Protein AF-A0A963LPU9-F1 (afdb_monomer_lite)

Sequence (176 aa):
MLRRLEWTVIRRLDGMLQGDYRTLLRGTGLDLADLREYQHHDDVRHIDWNVTARLQIPHVRVFTEDREMAAWFLLDLSPSVDFGSSEQRKRHVSAEFVAVLARMLTRHGNRIGALLYGSGVDTVMPARGGRMHVLELLHNMQSRPLNQESGGTRLDELLHSAMGTIRRRSTVFVVS

Foldseek 3Di:
DLVVLVVVPPPDPPPPLDPPPPPVDFDDAPAFDDKDFDDPPDDPVQWDVVVCVVVVTTIGTGHDHSDQAEEEEEAEPELVQQDDPPPDGNLVVLLSVLLNVLCSNLVNVHWYWYFYAYLAGDDTGATDHDDVSSVVVSCCSPVDDNDPDPDDDPVVRSVVVCVVRVPDRHHYHYGD

pLDDT: mean 73.99, std 17.75, range [34.56, 93.75]

Radius of gyration: 22.08 Å; chains: 1; bounding box: 58×26×62 Å

Secondary structure (DSSP, 8-state):
-HHHHHHHS-S--TTTS-S----S-----SEEEEEEE--TT--GGGB-HHHHHHHSS-EEEEEE-----EEEEEEE-SGGGG-S-TT--HHHHHHHHHHHHHHHHHHTT--EEEEEESSSEEEEEEEE-SHHHHHHHHHHHHS-----------HHHHHHHHHHH--S-EEEEEE-

Structure (mmCIF, N/CA/C/O backbone):
data_AF-A0A963LPU9-F1
#
_entry.id   AF-A0A963LPU9-F1
#
loop_
_atom_site.group_PDB
_atom_site.id
_atom_site.type_symbol
_atom_site.label_atom_id
_atom_site.label_alt_id
_atom_site.label_comp_id
_atom_site.label_asym_id
_atom_site.label_entity_id
_atom_site.label_seq_id
_atom_site.pdbx_PDB_ins_code
_atom_site.Cartn_x
_atom_site.Cartn_y
_atom_site.Cartn_z
_atom_site.occupancy
_atom_site.B_iso_or_equiv
_atom_site.auth_seq_id
_atom_site.auth_comp_id
_atom_site.auth_asym_id
_atom_site.auth_atom_id
_atom_site.pdbx_PDB_model_num
ATOM 1 N N . MET A 1 1 ? 6.247 4.246 19.603 1.00 53.03 1 MET A N 1
ATOM 2 C CA . MET A 1 1 ? 5.896 2.981 18.919 1.00 53.03 1 MET A CA 1
ATOM 3 C C . MET A 1 1 ? 6.928 2.563 17.865 1.00 53.03 1 MET A C 1
ATOM 5 O O . MET A 1 1 ? 7.559 1.539 18.073 1.00 53.03 1 MET A O 1
ATOM 9 N N . LEU A 1 2 ? 7.199 3.352 16.809 1.00 49.19 2 LEU A N 1
ATOM 10 C CA . LEU A 1 2 ? 8.159 2.960 15.750 1.00 49.19 2 LEU A CA 1
ATOM 11 C C . LEU A 1 2 ? 9.561 2.588 16.257 1.00 49.19 2 LEU A C 1
ATOM 13 O O . LEU A 1 2 ? 10.087 1.562 15.852 1.00 49.19 2 LEU A O 1
ATOM 17 N N . ARG A 1 3 ? 10.141 3.360 17.189 1.00 48.88 3 ARG A N 1
ATOM 18 C CA . ARG A 1 3 ? 11.432 3.000 17.806 1.00 48.88 3 ARG A CA 1
ATOM 19 C C . ARG A 1 3 ? 11.384 1.648 18.525 1.00 48.88 3 ARG A C 1
ATOM 21 O O . ARG A 1 3 ? 12.354 0.920 18.476 1.00 48.88 3 ARG A O 1
ATOM 28 N N . ARG A 1 4 ? 10.267 1.291 19.166 1.00 52.53 4 ARG A N 1
ATOM 29 C CA . ARG A 1 4 ? 10.116 0.001 19.862 1.00 52.53 4 ARG A CA 1
ATOM 30 C C . ARG A 1 4 ? 10.115 -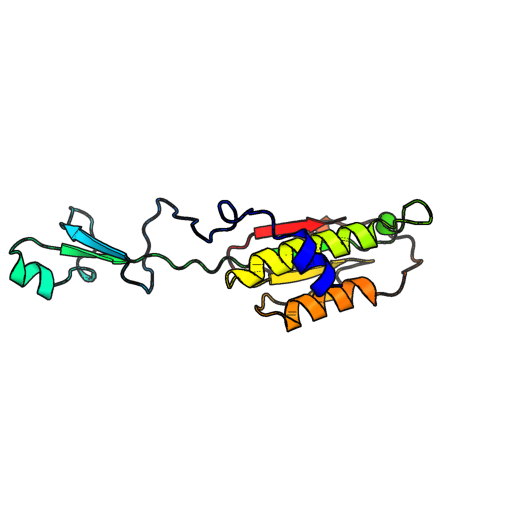1.159 18.860 1.00 52.53 4 ARG A C 1
ATOM 32 O O . ARG A 1 4 ? 10.832 -2.126 19.059 1.00 52.53 4 ARG A O 1
ATOM 39 N N . LEU A 1 5 ? 9.388 -1.005 17.752 1.00 50.69 5 LEU A N 1
ATOM 40 C CA . LEU A 1 5 ? 9.344 -1.982 16.657 1.00 50.69 5 LEU A CA 1
ATOM 41 C C . LEU A 1 5 ? 10.694 -2.128 15.944 1.00 50.69 5 LEU A C 1
ATOM 43 O O . LEU A 1 5 ? 11.085 -3.237 15.595 1.00 50.69 5 LEU A O 1
ATOM 47 N N . GLU A 1 6 ? 11.433 -1.026 15.768 1.00 49.12 6 GLU A N 1
ATOM 48 C CA . GLU A 1 6 ? 12.781 -1.069 15.192 1.00 49.12 6 GLU A CA 1
ATOM 49 C C . GLU A 1 6 ? 13.732 -1.945 16.005 1.00 49.12 6 GLU A C 1
ATOM 51 O O . GLU A 1 6 ? 14.570 -2.596 15.402 1.00 49.12 6 GLU A O 1
ATOM 56 N N . TRP A 1 7 ? 13.582 -2.020 17.329 1.00 42.59 7 TRP A N 1
ATOM 57 C CA . TRP A 1 7 ? 14.398 -2.898 18.172 1.00 42.59 7 TRP A CA 1
ATOM 58 C C . TRP A 1 7 ? 13.957 -4.368 18.097 1.00 42.59 7 TRP A C 1
ATOM 60 O O . TRP A 1 7 ? 14.793 -5.262 18.203 1.00 42.59 7 TRP A O 1
ATOM 70 N N . THR A 1 8 ? 12.668 -4.635 17.869 1.00 50.25 8 THR A N 1
ATOM 71 C CA . THR A 1 8 ? 12.106 -5.998 17.828 1.00 50.25 8 THR A CA 1
ATOM 72 C C . THR A 1 8 ? 12.343 -6.720 16.492 1.00 50.25 8 THR A C 1
ATOM 74 O O . THR A 1 8 ? 12.495 -7.938 16.481 1.00 50.25 8 THR A O 1
ATOM 77 N N . VAL A 1 9 ? 12.421 -6.000 15.365 1.00 49.03 9 VAL A N 1
ATOM 78 C CA . VAL A 1 9 ? 12.482 -6.585 14.002 1.00 49.03 9 VAL A CA 1
ATOM 79 C C . VAL A 1 9 ? 13.923 -6.835 13.497 1.00 49.03 9 VAL A C 1
ATOM 81 O O . VAL A 1 9 ? 14.115 -7.392 12.424 1.00 49.03 9 VAL A O 1
ATOM 84 N N . ILE A 1 10 ? 14.970 -6.501 14.268 1.00 47.12 10 ILE A N 1
ATOM 85 C CA . ILE A 1 10 ? 16.388 -6.633 13.842 1.00 47.12 10 ILE A CA 1
ATOM 86 C C . ILE A 1 10 ? 16.861 -8.099 13.662 1.00 47.12 10 ILE A C 1
ATOM 88 O O . ILE A 1 10 ? 17.962 -8.340 13.163 1.00 47.12 10 ILE A O 1
ATOM 92 N N . ARG A 1 11 ? 16.050 -9.120 13.981 1.00 41.75 11 ARG A N 1
ATOM 93 C CA . ARG A 1 11 ? 16.395 -10.509 13.627 1.00 41.75 11 ARG A CA 1
ATOM 94 C C . ARG A 1 11 ? 16.092 -10.769 12.146 1.00 41.75 11 ARG A C 1
ATOM 96 O O . ARG A 1 11 ? 14.934 -10.865 11.758 1.00 41.75 11 ARG A O 1
ATOM 103 N N . ARG A 1 12 ? 17.170 -10.861 11.355 1.00 42.22 12 ARG A N 1
ATOM 104 C CA . ARG A 1 12 ? 17.223 -11.045 9.892 1.00 42.22 12 ARG A CA 1
ATOM 105 C C . ARG A 1 12 ? 16.033 -11.821 9.306 1.00 42.22 12 ARG A C 1
ATOM 107 O O . ARG A 1 12 ? 15.991 -13.045 9.369 1.00 42.22 12 ARG A O 1
ATOM 114 N N . LEU A 1 13 ? 15.156 -11.084 8.629 1.00 42.34 13 LEU A N 1
ATOM 115 C CA . LEU A 1 13 ? 14.265 -11.570 7.565 1.00 42.34 13 LEU A CA 1
ATOM 116 C C . LEU A 1 13 ? 14.750 -11.063 6.189 1.00 42.34 13 LEU A C 1
ATOM 118 O O . LEU A 1 13 ? 13.980 -10.990 5.233 1.00 42.34 13 LEU A O 1
ATOM 122 N N . ASP A 1 14 ? 16.039 -10.710 6.100 1.00 44.06 14 ASP A N 1
ATOM 123 C CA . ASP A 1 14 ? 16.683 -10.020 4.971 1.00 44.06 14 ASP A CA 1
ATOM 124 C C . ASP A 1 14 ? 16.680 -10.816 3.649 1.00 44.06 14 ASP A C 1
ATOM 126 O O . ASP A 1 14 ? 17.133 -10.300 2.635 1.00 44.06 14 ASP A O 1
ATOM 130 N N . GLY A 1 15 ? 16.178 -12.057 3.631 1.00 41.00 15 GLY A N 1
ATOM 131 C CA . GLY A 1 15 ? 16.205 -12.930 2.450 1.00 41.00 15 GLY A CA 1
ATOM 132 C C . GLY A 1 15 ? 14.877 -13.120 1.705 1.00 41.00 15 GLY A C 1
ATOM 133 O O . GLY A 1 15 ? 14.899 -13.645 0.600 1.00 41.00 15 GLY A O 1
ATOM 134 N N . MET A 1 16 ? 13.723 -12.744 2.276 1.00 38.38 16 MET A N 1
ATOM 135 C CA . MET A 1 16 ? 12.401 -13.043 1.672 1.00 38.38 16 MET A CA 1
ATOM 136 C C . MET A 1 16 ? 11.626 -11.801 1.200 1.00 38.38 16 MET A C 1
ATOM 138 O O . MET A 1 16 ? 10.723 -11.919 0.379 1.00 38.38 16 MET A O 1
ATOM 142 N N . LEU A 1 17 ? 11.965 -10.629 1.751 1.00 40.38 17 LEU A N 1
ATOM 143 C CA . LEU A 1 17 ? 11.521 -9.260 1.413 1.00 40.38 17 LEU A CA 1
ATOM 144 C C . LEU A 1 17 ? 12.182 -8.597 0.210 1.00 40.38 17 LEU A C 1
ATOM 146 O O . LEU A 1 17 ? 11.906 -7.428 -0.065 1.00 40.38 17 LEU A O 1
ATOM 150 N N . GLN A 1 18 ? 13.098 -9.286 -0.456 1.00 41.31 18 GLN A N 1
ATOM 151 C CA . GLN A 1 18 ? 13.805 -8.693 -1.569 1.00 41.31 18 GLN A CA 1
ATOM 152 C C . GLN A 1 18 ? 12.803 -8.479 -2.709 1.00 41.31 18 GLN A C 1
ATOM 154 O O . GLN A 1 18 ? 12.065 -9.389 -3.081 1.00 41.31 18 GLN A O 1
ATOM 159 N N . GLY A 1 19 ? 12.810 -7.282 -3.296 1.00 41.81 19 GLY A N 1
ATOM 160 C CA . GLY A 1 19 ? 12.176 -6.996 -4.587 1.00 41.81 19 GLY A CA 1
ATOM 161 C C . GLY A 1 19 ? 12.700 -7.872 -5.738 1.00 41.81 19 GLY A C 1
ATOM 162 O O . GLY A 1 19 ? 12.337 -7.641 -6.884 1.00 41.81 19 GLY A O 1
ATOM 163 N N . ASP A 1 20 ? 13.484 -8.913 -5.439 1.00 36.50 20 ASP A N 1
ATOM 164 C CA . ASP A 1 20 ? 13.854 -10.039 -6.290 1.00 36.50 20 ASP A CA 1
ATOM 165 C C . ASP A 1 20 ? 12.642 -10.930 -6.616 1.00 36.50 20 ASP A C 1
ATOM 167 O O . ASP A 1 20 ? 12.732 -12.158 -6.662 1.00 36.50 20 ASP A O 1
ATOM 171 N N . TYR A 1 21 ? 11.519 -10.337 -7.019 1.00 38.81 21 TYR A N 1
ATOM 172 C CA . TYR A 1 21 ? 10.762 -10.967 -8.091 1.00 38.81 21 TYR A CA 1
ATOM 173 C C . TYR A 1 21 ? 11.596 -10.836 -9.371 1.00 38.81 21 TYR A C 1
ATOM 175 O O . TYR A 1 21 ? 11.229 -10.142 -10.314 1.00 38.81 21 TYR A O 1
ATOM 183 N N . ARG A 1 22 ? 12.720 -11.565 -9.423 1.00 37.03 22 ARG A N 1
ATOM 184 C CA . ARG A 1 22 ? 13.315 -12.035 -10.668 1.00 37.03 22 ARG A CA 1
ATOM 185 C C . ARG A 1 22 ? 12.308 -13.001 -11.269 1.00 37.03 22 ARG A C 1
ATOM 187 O O . ARG A 1 22 ? 12.437 -14.219 -11.180 1.00 37.03 22 ARG A O 1
ATOM 194 N N . THR A 1 23 ? 11.237 -12.463 -11.836 1.00 37.12 23 THR A N 1
ATOM 195 C CA . THR A 1 23 ? 10.427 -13.247 -12.744 1.00 37.12 23 THR A CA 1
ATOM 196 C C . THR A 1 23 ? 11.341 -13.663 -13.885 1.00 37.12 23 THR A C 1
ATOM 198 O O . THR A 1 23 ? 12.037 -12.837 -14.464 1.00 37.12 23 THR A O 1
ATOM 201 N N . LEU A 1 24 ? 11.305 -14.942 -14.249 1.00 34.56 24 LEU A N 1
ATOM 202 C CA . LEU A 1 24 ? 11.928 -15.455 -15.473 1.00 34.56 24 LEU A CA 1
ATOM 203 C C . LEU A 1 24 ? 11.367 -14.778 -16.748 1.00 34.56 24 LEU A C 1
ATOM 205 O O . LEU A 1 24 ? 11.866 -15.025 -17.844 1.00 34.56 24 LEU A O 1
ATOM 209 N N . LEU A 1 25 ? 10.345 -13.917 -16.617 1.00 38.38 25 LEU A N 1
ATOM 210 C CA . LEU A 1 25 ? 9.885 -13.019 -17.667 1.00 38.38 25 LEU A CA 1
ATOM 211 C C . LEU A 1 25 ? 10.834 -11.826 -17.809 1.00 38.38 25 LEU A C 1
ATOM 213 O O . LEU A 1 25 ? 10.883 -10.933 -16.966 1.00 38.38 25 LEU A O 1
ATOM 217 N N . ARG A 1 26 ? 11.561 -11.847 -18.923 1.00 43.22 26 ARG A N 1
ATOM 218 C CA . ARG A 1 26 ? 12.454 -10.800 -19.415 1.00 43.22 26 ARG A CA 1
ATOM 219 C C . ARG A 1 26 ? 11.599 -9.689 -20.040 1.00 43.22 26 ARG A C 1
ATOM 221 O O . ARG A 1 26 ? 10.783 -9.982 -20.912 1.00 43.22 26 ARG A O 1
ATOM 228 N N . GLY A 1 27 ? 11.758 -8.446 -19.589 1.00 48.16 27 GLY A N 1
ATOM 229 C CA . GLY A 1 27 ? 10.960 -7.292 -20.027 1.00 48.16 27 GLY A CA 1
ATOM 230 C C . GLY A 1 27 ? 11.806 -6.066 -20.386 1.00 48.16 27 GLY A C 1
ATOM 231 O O . GLY A 1 27 ? 13.021 -6.057 -20.200 1.00 48.16 27 GLY A O 1
ATOM 232 N N . THR A 1 28 ? 11.154 -5.021 -20.904 1.00 45.78 28 THR A N 1
ATOM 233 C CA . THR A 1 28 ? 11.741 -3.722 -21.292 1.00 45.78 28 THR A CA 1
ATOM 234 C C . THR A 1 28 ? 11.950 -2.816 -20.072 1.00 45.78 28 THR A C 1
ATOM 236 O O . THR A 1 28 ? 11.275 -1.797 -19.918 1.00 45.78 28 THR A O 1
ATOM 239 N N . GLY A 1 29 ? 12.816 -3.231 -19.150 1.00 54.03 29 GLY A N 1
ATOM 240 C CA . GLY A 1 29 ? 13.212 -2.411 -18.004 1.00 54.03 29 GLY A CA 1
ATOM 241 C C . GLY A 1 29 ? 14.028 -1.173 -18.395 1.00 54.03 29 GLY A C 1
ATOM 242 O O . GLY A 1 29 ? 14.517 -1.075 -19.519 1.00 54.03 29 GLY A O 1
ATOM 243 N N . LEU A 1 30 ? 14.175 -0.226 -17.464 1.00 53.00 30 LEU A N 1
ATOM 244 C CA . LEU A 1 30 ? 14.984 0.987 -17.660 1.00 53.00 30 LEU A CA 1
ATOM 245 C C . LEU A 1 30 ? 16.478 0.756 -17.374 1.00 53.00 30 LEU A C 1
ATOM 247 O O . LEU A 1 30 ? 17.312 1.436 -17.968 1.00 53.00 30 LEU A O 1
ATOM 251 N N . ASP A 1 31 ? 16.815 -0.229 -16.535 1.00 56.62 31 ASP A N 1
ATOM 252 C CA . ASP A 1 31 ? 18.193 -0.516 -16.130 1.00 56.62 31 ASP A CA 1
ATOM 253 C C . ASP A 1 31 ? 18.798 -1.676 -16.923 1.00 56.62 31 ASP A C 1
ATOM 255 O O . ASP A 1 31 ? 18.229 -2.768 -17.000 1.00 56.62 31 ASP A O 1
ATOM 259 N N . LEU A 1 32 ? 19.982 -1.452 -17.499 1.00 58.97 32 LEU A N 1
ATOM 260 C CA . LEU A 1 32 ? 20.768 -2.488 -18.170 1.00 58.97 32 LEU A CA 1
ATOM 261 C C . LEU A 1 32 ? 21.232 -3.527 -17.137 1.00 58.97 32 LEU A C 1
ATOM 263 O O . LEU A 1 32 ? 22.026 -3.220 -16.253 1.00 58.97 32 LEU A O 1
ATOM 267 N N . ALA A 1 33 ? 20.740 -4.756 -17.261 1.00 64.88 33 ALA A N 1
ATOM 268 C CA . ALA A 1 33 ? 21.118 -5.886 -16.422 1.00 64.88 33 ALA A CA 1
ATOM 269 C C . ALA A 1 33 ? 22.425 -6.526 -16.883 1.00 64.88 33 ALA A C 1
ATOM 271 O O . ALA A 1 33 ? 23.294 -6.822 -16.069 1.00 64.88 33 ALA A O 1
ATOM 272 N N . ASP A 1 34 ? 22.504 -6.807 -18.185 1.00 75.94 34 ASP A N 1
ATOM 273 C CA . ASP A 1 34 ? 23.549 -7.637 -18.775 1.00 75.94 34 ASP A CA 1
ATOM 274 C C . ASP A 1 34 ? 23.598 -7.465 -20.303 1.00 75.94 34 ASP A C 1
ATOM 276 O O . ASP A 1 34 ? 22.684 -6.912 -20.927 1.00 75.94 34 ASP A O 1
ATOM 280 N N . LEU A 1 35 ? 24.658 -7.986 -20.912 1.00 85.94 35 LEU A N 1
ATOM 281 C CA . LEU A 1 35 ? 24.819 -8.142 -22.350 1.00 85.94 35 LEU A CA 1
ATOM 282 C C . LEU A 1 35 ? 24.922 -9.628 -22.665 1.00 85.94 35 LEU A C 1
ATOM 284 O O . LEU A 1 35 ? 25.749 -10.338 -22.103 1.00 85.94 35 LEU A O 1
ATOM 288 N N . ARG A 1 36 ? 24.115 -10.095 -23.614 1.00 89.44 36 ARG A N 1
ATOM 289 C CA . ARG A 1 36 ? 24.199 -11.479 -24.090 1.00 89.44 36 ARG A CA 1
ATOM 290 C C . ARG A 1 36 ? 24.248 -11.543 -25.600 1.00 89.44 36 ARG A C 1
ATOM 292 O O . ARG A 1 36 ? 23.763 -10.631 -26.268 1.00 89.44 36 ARG A O 1
ATOM 299 N N . GLU A 1 37 ? 24.749 -12.650 -26.128 1.00 91.25 37 GLU A N 1
ATOM 300 C CA . GLU A 1 37 ? 24.673 -12.931 -27.557 1.00 91.25 37 GLU A CA 1
ATOM 301 C C . GLU A 1 37 ? 23.215 -12.956 -28.042 1.00 91.25 37 GLU A C 1
ATOM 303 O O . GLU A 1 37 ? 22.298 -13.439 -27.358 1.00 91.25 37 GLU A O 1
ATOM 308 N N . TYR A 1 38 ? 23.014 -12.400 -29.233 1.00 91.81 38 TYR A N 1
ATOM 309 C CA . TYR A 1 38 ? 21.747 -12.383 -29.947 1.00 91.81 38 TYR A CA 1
ATOM 310 C C . TYR A 1 38 ? 21.272 -13.808 -30.223 1.00 91.81 38 TYR A C 1
ATOM 312 O O . TYR A 1 38 ? 22.029 -14.663 -30.679 1.00 91.81 38 TYR A O 1
ATOM 320 N N . GLN A 1 39 ? 19.990 -14.043 -29.992 1.00 91.31 39 GLN A N 1
ATOM 321 C CA . GLN A 1 39 ? 19.295 -15.255 -30.380 1.00 91.31 39 GLN A CA 1
ATOM 322 C C . GLN A 1 39 ? 18.220 -14.910 -31.400 1.00 91.31 39 GLN A C 1
ATOM 324 O O . GLN A 1 39 ? 17.663 -13.809 -31.412 1.00 91.31 39 GLN A O 1
ATOM 329 N N . HIS A 1 40 ? 17.908 -15.877 -32.258 1.00 78.88 40 HIS A N 1
ATOM 330 C CA . HIS A 1 40 ? 16.772 -15.741 -33.155 1.00 78.88 40 HIS A CA 1
ATOM 331 C C . HIS A 1 40 ? 15.520 -15.443 -32.313 1.00 78.88 40 HIS A C 1
ATOM 333 O O . HIS A 1 40 ? 15.344 -16.052 -31.259 1.00 78.88 40 HIS A O 1
ATOM 339 N N . HIS A 1 41 ? 14.695 -14.490 -32.759 1.00 84.19 41 HIS A N 1
ATOM 340 C CA . HIS A 1 41 ? 13.547 -13.901 -32.038 1.00 84.19 41 HIS A CA 1
ATOM 341 C C . HIS A 1 41 ? 13.845 -12.740 -31.076 1.00 84.19 41 HIS A C 1
ATOM 343 O O . HIS A 1 41 ? 12.901 -12.158 -30.538 1.00 84.19 41 HIS A O 1
ATOM 349 N N . ASP A 1 42 ? 15.104 -12.335 -30.905 1.00 81.69 42 ASP A N 1
ATOM 350 C CA . ASP A 1 42 ? 15.409 -11.109 -30.168 1.00 81.69 42 ASP A CA 1
ATOM 351 C C . ASP A 1 42 ? 15.055 -9.850 -30.969 1.00 81.69 42 ASP A C 1
ATOM 353 O O . ASP A 1 42 ? 15.264 -9.771 -32.184 1.00 81.69 42 ASP A O 1
ATOM 357 N N . ASP A 1 43 ? 14.546 -8.835 -30.266 1.00 82.06 43 ASP A N 1
ATOM 358 C CA . ASP A 1 43 ? 14.260 -7.528 -30.852 1.00 82.06 43 ASP A CA 1
ATOM 359 C C . ASP A 1 43 ? 15.570 -6.810 -31.209 1.00 82.06 43 ASP A C 1
ATOM 361 O O . ASP A 1 43 ? 16.360 -6.425 -30.340 1.00 82.06 43 ASP A O 1
ATOM 365 N N . VAL A 1 44 ? 15.775 -6.595 -32.508 1.00 86.62 44 VAL A N 1
ATOM 366 C CA . VAL A 1 44 ? 16.969 -5.956 -33.077 1.00 86.62 44 VAL A CA 1
ATOM 367 C C . VAL A 1 44 ? 17.209 -4.536 -32.557 1.00 86.62 44 VAL A C 1
ATOM 369 O O . VAL A 1 44 ? 18.344 -4.063 -32.572 1.00 86.62 44 VAL A O 1
ATOM 372 N N . ARG A 1 45 ? 16.181 -3.849 -32.041 1.00 87.00 45 ARG A N 1
ATOM 373 C CA . ARG A 1 45 ? 16.317 -2.502 -31.456 1.00 87.00 45 ARG A CA 1
ATOM 374 C C . ARG A 1 45 ? 17.143 -2.496 -30.171 1.00 87.00 45 ARG A C 1
ATOM 376 O O . ARG A 1 45 ? 17.703 -1.466 -29.795 1.00 87.00 45 ARG A O 1
ATOM 383 N N . HIS A 1 46 ? 17.235 -3.638 -29.496 1.00 86.62 46 HIS A N 1
ATOM 384 C CA . HIS A 1 46 ? 18.015 -3.783 -28.273 1.00 86.62 46 HIS A CA 1
ATOM 385 C C . HIS A 1 46 ? 19.476 -4.176 -28.532 1.00 86.62 46 HIS A C 1
ATOM 387 O O . HIS A 1 46 ? 20.240 -4.254 -27.568 1.00 86.62 46 HIS A O 1
ATOM 393 N N . ILE A 1 47 ? 19.890 -4.374 -29.792 1.00 90.94 47 ILE A N 1
ATOM 394 C CA . ILE A 1 47 ? 21.288 -4.665 -30.137 1.00 90.94 47 ILE A CA 1
ATOM 395 C C . ILE A 1 47 ? 22.192 -3.521 -29.669 1.00 90.94 47 ILE A C 1
ATOM 397 O O . ILE A 1 47 ? 21.928 -2.343 -29.925 1.00 90.94 47 ILE A O 1
ATOM 401 N N . ASP A 1 48 ? 23.268 -3.881 -28.974 1.00 91.06 48 ASP A N 1
ATOM 402 C CA . ASP A 1 48 ? 24.355 -2.965 -28.664 1.00 91.06 48 ASP A CA 1
ATOM 403 C C . ASP A 1 48 ? 25.380 -2.998 -29.799 1.00 91.06 48 ASP A C 1
ATOM 405 O O . ASP A 1 48 ? 26.197 -3.918 -29.912 1.00 91.06 48 ASP A O 1
ATOM 409 N N . TRP A 1 49 ? 25.327 -1.992 -30.671 1.00 91.69 49 TRP A N 1
ATOM 410 C CA . TRP A 1 49 ? 26.219 -1.912 -31.826 1.00 91.69 49 TRP A CA 1
ATOM 411 C C . TRP A 1 49 ? 27.683 -1.670 -31.439 1.00 91.69 49 TRP A C 1
ATOM 413 O O . TRP A 1 49 ? 28.572 -2.107 -32.166 1.00 91.69 49 TRP A O 1
ATOM 423 N N . ASN A 1 50 ? 27.961 -1.052 -30.287 1.00 91.94 50 ASN A N 1
ATOM 424 C CA . ASN A 1 50 ? 29.333 -0.802 -29.839 1.00 91.94 50 ASN A CA 1
ATOM 425 C C . ASN A 1 50 ? 30.011 -2.092 -29.371 1.00 91.94 50 ASN A C 1
ATOM 427 O O . ASN A 1 50 ? 31.156 -2.363 -29.737 1.00 91.94 50 ASN A O 1
ATOM 431 N N . VAL A 1 51 ? 29.309 -2.899 -28.576 1.00 90.44 51 VAL A N 1
ATOM 432 C CA . VAL A 1 51 ? 29.799 -4.207 -28.115 1.00 90.44 51 VAL A CA 1
ATOM 433 C C . VAL A 1 51 ? 29.886 -5.177 -29.288 1.00 90.44 51 VAL A C 1
ATOM 435 O O . VAL A 1 51 ? 30.911 -5.838 -29.458 1.00 90.44 51 VAL A O 1
ATOM 438 N N . THR A 1 52 ? 28.870 -5.182 -30.155 1.00 91.31 52 THR A N 1
ATOM 439 C CA . THR A 1 52 ? 28.859 -5.988 -31.384 1.00 91.31 52 THR A CA 1
ATOM 440 C C . THR A 1 52 ? 30.054 -5.663 -32.281 1.00 91.31 52 THR A C 1
ATOM 442 O O . THR A 1 52 ? 30.723 -6.573 -32.760 1.00 91.31 52 THR A O 1
ATOM 445 N N . ALA A 1 53 ? 30.394 -4.382 -32.458 1.00 91.19 53 ALA A N 1
ATOM 446 C CA . ALA A 1 53 ? 31.553 -3.979 -33.252 1.00 91.19 53 ALA A CA 1
ATOM 447 C C . ALA A 1 53 ? 32.893 -4.425 -32.638 1.00 91.19 53 ALA A C 1
ATOM 449 O O . ALA A 1 53 ? 33.841 -4.698 -33.370 1.00 91.19 53 ALA A O 1
ATOM 450 N N . ARG A 1 54 ? 32.996 -4.528 -31.308 1.00 92.06 54 ARG A N 1
ATOM 451 C CA . ARG A 1 54 ? 34.228 -4.972 -30.631 1.00 92.06 54 ARG A CA 1
ATOM 452 C C . ARG A 1 54 ? 34.395 -6.487 -30.632 1.00 92.06 54 ARG A C 1
ATOM 454 O O . ARG A 1 54 ? 35.507 -6.966 -30.813 1.00 92.06 54 ARG A O 1
ATOM 461 N N . LEU A 1 55 ? 33.306 -7.221 -30.413 1.00 91.88 55 LEU A N 1
ATOM 462 C CA . LEU A 1 55 ? 33.323 -8.680 -30.280 1.00 91.88 55 LEU A CA 1
ATOM 463 C C . LEU A 1 55 ? 33.045 -9.410 -31.599 1.00 91.88 55 LEU A C 1
ATOM 465 O O . LEU A 1 55 ? 33.210 -10.621 -31.658 1.00 91.88 55 LEU A O 1
ATOM 469 N N . GLN A 1 56 ? 32.625 -8.685 -32.643 1.00 93.50 56 GLN A N 1
ATOM 470 C CA . GLN A 1 56 ? 32.246 -9.220 -33.961 1.00 93.50 56 GLN A CA 1
ATOM 471 C C . GLN A 1 56 ? 31.109 -10.261 -33.909 1.00 93.50 56 GLN A C 1
ATOM 473 O O . GLN A 1 56 ? 30.863 -10.976 -34.876 1.00 93.50 56 GLN A O 1
ATOM 478 N N . ILE A 1 57 ? 30.382 -10.313 -32.790 1.00 92.50 57 ILE A N 1
ATOM 479 C CA . ILE A 1 57 ? 29.225 -11.177 -32.550 1.00 92.50 57 ILE A CA 1
ATOM 480 C C . ILE A 1 57 ? 28.078 -10.275 -32.073 1.00 92.50 57 ILE A C 1
ATOM 482 O O . ILE A 1 57 ? 28.308 -9.460 -31.171 1.00 92.50 57 ILE A O 1
ATOM 486 N N . PRO A 1 58 ? 26.857 -10.370 -32.638 1.00 92.75 58 PRO A N 1
ATOM 487 C CA . PRO A 1 58 ? 25.741 -9.527 -32.221 1.00 92.75 58 PRO A CA 1
ATOM 488 C C . PRO A 1 58 ? 25.380 -9.741 -30.750 1.00 92.75 58 PRO A C 1
ATOM 490 O O . PRO A 1 58 ? 25.096 -10.863 -30.335 1.00 92.75 58 PRO A O 1
ATOM 493 N N . HIS A 1 59 ? 25.373 -8.659 -29.972 1.00 92.31 59 HIS A N 1
ATOM 494 C CA . HIS A 1 59 ? 24.985 -8.661 -28.560 1.00 92.31 59 HIS A CA 1
ATOM 495 C C . HIS A 1 59 ? 23.738 -7.808 -28.334 1.00 92.31 59 HIS A C 1
ATOM 497 O O . HIS A 1 59 ? 23.596 -6.727 -28.904 1.00 92.31 59 HIS A O 1
ATOM 503 N N . VAL A 1 60 ? 22.842 -8.282 -27.473 1.00 90.56 60 VAL A N 1
ATOM 504 C CA . VAL A 1 60 ? 21.578 -7.629 -27.122 1.00 90.56 60 VAL A CA 1
ATOM 505 C C . VAL A 1 60 ? 21.624 -7.188 -25.665 1.00 90.56 60 VAL A C 1
ATOM 507 O O . VAL A 1 60 ? 22.023 -7.952 -24.783 1.00 90.56 60 VAL A O 1
ATOM 510 N N . ARG A 1 61 ? 21.185 -5.953 -25.414 1.00 87.25 61 ARG A N 1
ATOM 511 C CA . ARG A 1 61 ? 21.006 -5.405 -24.067 1.00 87.25 61 ARG A CA 1
ATOM 512 C C . ARG A 1 61 ? 19.858 -6.122 -23.369 1.00 87.25 61 ARG A C 1
ATOM 514 O O . ARG A 1 61 ? 18.729 -6.127 -23.859 1.00 87.25 61 ARG A O 1
ATOM 521 N N . VAL A 1 62 ? 20.148 -6.721 -22.221 1.00 78.06 62 VAL A N 1
ATOM 522 C CA . VAL A 1 62 ? 19.148 -7.298 -21.325 1.00 78.06 62 VAL A CA 1
ATOM 523 C C . VAL A 1 62 ? 18.841 -6.258 -20.267 1.00 78.06 62 VAL A C 1
ATOM 525 O O . VAL A 1 62 ? 19.751 -5.774 -19.604 1.00 78.06 62 VAL A O 1
ATOM 528 N N . PHE A 1 63 ? 17.570 -5.917 -20.098 1.00 68.88 63 PHE A N 1
ATOM 529 C CA . PHE A 1 63 ? 17.140 -4.958 -19.088 1.00 68.88 63 PHE A CA 1
ATOM 530 C C . PHE A 1 63 ? 16.558 -5.690 -17.876 1.00 68.88 63 PHE A C 1
ATOM 532 O O . PHE A 1 63 ? 15.825 -6.671 -18.032 1.00 68.88 63 PHE A O 1
ATOM 539 N N . THR A 1 64 ? 16.876 -5.219 -16.670 1.00 54.91 64 THR A N 1
ATOM 540 C CA . THR A 1 64 ? 16.186 -5.643 -15.450 1.00 54.91 64 THR A CA 1
ATOM 541 C C . THR A 1 64 ? 14.909 -4.832 -15.385 1.00 54.91 64 THR A C 1
ATOM 543 O O . THR A 1 64 ? 14.945 -3.602 -15.363 1.00 54.91 64 THR A O 1
ATOM 546 N N . GLU A 1 65 ? 13.763 -5.503 -15.384 1.00 51.41 65 GLU A N 1
ATOM 547 C CA . GLU A 1 65 ? 12.502 -4.819 -15.141 1.00 51.41 65 GLU A CA 1
ATOM 548 C C . GLU A 1 65 ? 12.427 -4.450 -13.658 1.00 51.41 65 GLU A C 1
ATOM 550 O O . GLU A 1 65 ? 12.142 -5.299 -12.814 1.00 51.41 65 GLU A O 1
ATOM 555 N N . ASP A 1 66 ? 12.709 -3.187 -13.343 1.00 50.84 66 ASP A N 1
ATOM 556 C CA . ASP A 1 66 ? 12.510 -2.656 -12.001 1.00 50.84 66 ASP A CA 1
ATOM 557 C C . ASP A 1 66 ? 11.000 -2.549 -11.742 1.00 50.84 66 ASP A C 1
ATOM 559 O O . ASP A 1 66 ? 10.310 -1.624 -12.184 1.00 50.84 66 ASP A O 1
ATOM 563 N N . ARG A 1 67 ? 10.435 -3.588 -11.122 1.00 56.62 67 ARG A N 1
ATOM 564 C CA . ARG A 1 67 ? 9.015 -3.625 -10.777 1.00 56.62 67 ARG A CA 1
ATOM 565 C C . ARG A 1 67 ? 8.843 -3.093 -9.367 1.00 56.62 67 ARG A C 1
ATOM 567 O O . ARG A 1 67 ? 8.852 -3.853 -8.403 1.00 56.62 67 ARG A O 1
ATOM 574 N N . GLU A 1 68 ? 8.564 -1.799 -9.257 1.00 59.22 68 GLU A N 1
ATOM 575 C CA . GLU A 1 68 ? 8.015 -1.220 -8.031 1.00 59.22 68 GLU A CA 1
ATOM 576 C C . GLU A 1 68 ? 6.646 -1.857 -7.716 1.00 59.22 68 GLU A C 1
ATOM 578 O O . GLU A 1 68 ? 5.592 -1.371 -8.146 1.00 59.22 68 GLU A O 1
ATOM 583 N N . MET A 1 69 ? 6.630 -2.955 -6.960 1.00 67.38 69 MET A N 1
ATOM 584 C CA . MET A 1 69 ? 5.387 -3.524 -6.451 1.00 67.38 69 MET A CA 1
ATOM 585 C C . MET A 1 69 ? 4.908 -2.691 -5.266 1.00 67.38 69 MET A C 1
ATOM 587 O O . MET A 1 69 ? 5.553 -2.620 -4.221 1.00 67.38 69 MET A O 1
ATOM 591 N N . ALA A 1 70 ? 3.750 -2.052 -5.421 1.00 81.50 70 ALA A N 1
ATOM 592 C CA . ALA A 1 70 ? 3.076 -1.437 -4.289 1.00 81.50 70 ALA A CA 1
ATOM 593 C C . ALA A 1 70 ? 2.428 -2.526 -3.422 1.00 81.50 70 ALA A C 1
ATOM 595 O O . ALA A 1 70 ? 1.867 -3.494 -3.940 1.00 81.50 70 ALA A O 1
ATOM 596 N N . ALA A 1 71 ? 2.471 -2.353 -2.107 1.00 87.75 71 ALA A N 1
ATOM 597 C CA . ALA A 1 71 ? 1.675 -3.141 -1.180 1.00 87.75 71 ALA A CA 1
ATOM 598 C C . ALA A 1 71 ? 0.434 -2.355 -0.755 1.00 87.75 71 ALA A C 1
ATOM 600 O O . ALA A 1 71 ? 0.518 -1.160 -0.493 1.00 87.75 71 ALA A O 1
ATOM 601 N N . TRP A 1 72 ? -0.712 -3.015 -0.667 1.00 91.75 72 TRP A N 1
ATOM 602 C CA . TRP A 1 72 ? -1.963 -2.412 -0.224 1.00 91.75 72 TRP A CA 1
ATOM 603 C C . TRP A 1 72 ? -2.481 -3.116 1.018 1.00 91.75 72 TRP A C 1
ATOM 605 O O . TRP A 1 72 ? -2.580 -4.339 1.035 1.00 91.75 72 TRP A O 1
ATOM 615 N N . PHE A 1 73 ? -2.830 -2.340 2.039 1.00 92.62 73 PHE A N 1
ATOM 616 C CA . PHE A 1 73 ? -3.468 -2.830 3.254 1.00 92.62 73 PHE A CA 1
ATOM 617 C C . PHE A 1 73 ? -4.973 -2.566 3.192 1.00 92.62 73 PHE A C 1
ATOM 619 O O . PHE A 1 73 ? -5.406 -1.418 3.193 1.00 92.62 73 PHE A O 1
ATOM 626 N N . LEU A 1 74 ? -5.770 -3.624 3.130 1.00 90.94 74 LEU A N 1
ATOM 627 C CA . LEU A 1 74 ? -7.224 -3.589 3.243 1.00 90.94 74 LEU A CA 1
ATOM 628 C C . LEU A 1 74 ? -7.545 -3.887 4.702 1.00 90.94 74 LEU A C 1
ATOM 630 O O . LEU A 1 74 ? -7.436 -5.026 5.150 1.00 90.94 74 LEU A O 1
ATOM 634 N N . LEU A 1 75 ? -7.846 -2.832 5.445 1.00 88.12 75 LEU A N 1
ATOM 635 C CA . LEU A 1 75 ? -7.985 -2.859 6.890 1.00 88.12 75 LEU A CA 1
ATOM 636 C C . LEU A 1 75 ? -9.460 -2.833 7.242 1.00 88.12 75 LEU A C 1
ATOM 638 O O . LEU A 1 75 ? -10.107 -1.790 7.162 1.00 88.12 75 LEU A O 1
ATOM 642 N N . ASP A 1 76 ? -9.973 -3.980 7.649 1.00 83.94 76 ASP A N 1
ATOM 643 C CA . ASP A 1 76 ? -11.237 -4.049 8.348 1.00 83.94 76 ASP A CA 1
ATOM 644 C C . ASP A 1 76 ? -11.031 -3.548 9.780 1.00 83.94 76 ASP A C 1
ATOM 646 O O . ASP A 1 76 ? -10.194 -4.050 10.529 1.00 83.94 76 ASP A O 1
ATOM 650 N N . LEU A 1 77 ? -11.752 -2.489 10.130 1.00 78.12 77 LEU A N 1
ATOM 651 C CA . LEU A 1 77 ? -11.866 -1.949 11.482 1.00 78.12 77 LEU A CA 1
ATOM 652 C C . LEU A 1 77 ? -13.353 -1.769 11.823 1.00 78.12 77 LEU A C 1
ATOM 654 O O . LEU A 1 77 ? -13.738 -0.800 12.481 1.00 78.12 77 LEU A O 1
ATOM 658 N N . SER A 1 78 ? -14.203 -2.662 11.316 1.00 73.81 78 SER A N 1
ATOM 659 C CA . SER A 1 78 ? -15.593 -2.778 11.745 1.00 73.81 78 SER A CA 1
ATOM 660 C C . SER A 1 78 ? -15.670 -3.117 13.246 1.00 73.81 78 SER A C 1
ATOM 662 O O . SER A 1 78 ? -14.695 -3.599 13.834 1.00 73.81 78 SER A O 1
ATOM 664 N N . PRO A 1 79 ? -16.834 -2.943 13.894 1.00 67.44 79 PRO A N 1
ATOM 665 C CA . PRO A 1 79 ? -17.004 -3.266 15.316 1.00 67.44 79 PRO A CA 1
ATOM 666 C C . PRO A 1 79 ? -16.672 -4.728 15.671 1.00 67.44 79 PRO A C 1
ATOM 668 O O . PRO A 1 79 ? -16.405 -5.047 16.828 1.00 67.44 79 PRO A O 1
ATOM 671 N N . SER A 1 80 ? -16.642 -5.637 14.686 1.00 63.06 80 SER A N 1
ATOM 672 C CA . SER A 1 80 ? -16.215 -7.034 14.872 1.00 63.06 80 SER A CA 1
ATOM 673 C C . SER A 1 80 ? -14.735 -7.175 15.290 1.00 63.06 80 SER A C 1
ATOM 675 O O . SER A 1 80 ? -14.336 -8.170 15.914 1.00 63.06 80 SER A O 1
ATOM 677 N N . VAL A 1 81 ? -13.933 -6.145 15.009 1.00 57.06 81 VAL A N 1
ATOM 678 C CA . VAL A 1 81 ? -12.505 -6.027 15.340 1.00 57.06 81 VAL A CA 1
ATOM 679 C C . VAL A 1 81 ? -12.295 -5.475 16.760 1.00 57.06 81 VAL A C 1
ATOM 681 O O . VAL A 1 81 ? -11.223 -5.618 17.352 1.00 57.06 81 VAL A O 1
ATOM 684 N N . ASP A 1 82 ? -13.338 -4.921 17.380 1.00 58.09 82 ASP A N 1
ATOM 685 C CA . ASP A 1 82 ? -13.317 -4.533 18.794 1.00 58.09 82 ASP A CA 1
ATOM 686 C C . ASP A 1 82 ? -13.559 -5.716 19.749 1.00 58.09 82 ASP A C 1
ATOM 688 O O . ASP A 1 82 ? -13.446 -5.566 20.968 1.00 58.09 82 ASP A O 1
ATOM 692 N N . PHE A 1 83 ? -13.814 -6.918 19.219 1.00 53.19 83 PHE A N 1
ATOM 693 C CA . PHE A 1 83 ? -13.934 -8.143 20.009 1.00 53.19 83 PHE A CA 1
ATOM 694 C C . PHE A 1 83 ? -12.564 -8.611 20.535 1.00 53.19 83 PHE A C 1
ATOM 696 O O . PHE A 1 83 ? -11.724 -9.084 19.768 1.00 53.19 83 PHE A O 1
ATOM 703 N N . GLY A 1 84 ? -12.337 -8.514 21.849 1.00 50.50 84 GLY A N 1
ATOM 704 C CA . GLY A 1 84 ? -11.134 -9.011 22.527 1.00 50.50 84 GLY A CA 1
ATOM 705 C C . GLY A 1 84 ? -11.148 -8.738 24.035 1.00 50.50 84 GLY A C 1
ATOM 706 O O . GLY A 1 84 ? -11.762 -7.773 24.490 1.00 50.50 84 GLY A O 1
ATOM 707 N N . SER A 1 85 ? -10.487 -9.594 24.824 1.00 45.56 85 SER A N 1
ATOM 708 C CA . SER A 1 85 ? -10.356 -9.427 26.278 1.00 45.56 85 SER A CA 1
ATOM 709 C C . SER A 1 85 ? -9.619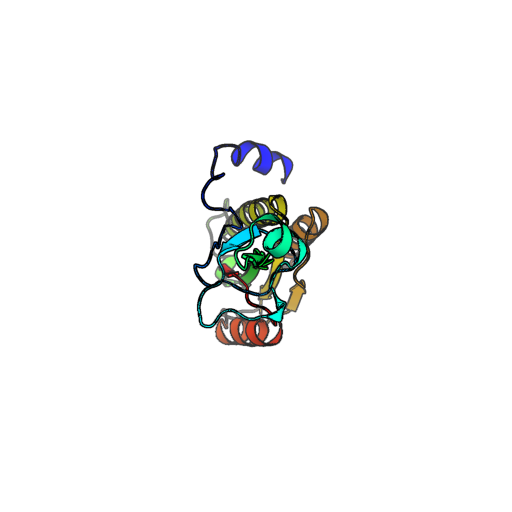 -8.128 26.614 1.00 45.56 85 SER A C 1
ATOM 711 O O . SER A 1 85 ? -8.636 -7.797 25.954 1.00 45.56 85 SER A O 1
ATOM 713 N N . SER A 1 86 ? -10.084 -7.439 27.655 1.00 53.34 86 SER A N 1
ATOM 714 C CA . SER A 1 86 ? -9.705 -6.114 28.184 1.00 53.34 86 SER A CA 1
ATOM 715 C C . SER A 1 86 ? -8.281 -5.563 27.954 1.00 53.34 86 SER A C 1
ATOM 717 O O . SER A 1 86 ? -8.148 -4.343 27.894 1.00 53.34 86 SER A O 1
ATOM 719 N N . GLU A 1 87 ? -7.235 -6.385 27.805 1.00 48.78 87 GLU A N 1
ATOM 720 C CA . GLU A 1 87 ? -5.842 -5.939 27.602 1.00 48.78 87 GLU A CA 1
ATOM 721 C C . GLU A 1 87 ? -5.330 -5.934 26.145 1.00 48.78 87 GLU A C 1
ATOM 723 O O . GLU A 1 87 ? -4.410 -5.178 25.837 1.00 48.78 87 GLU A O 1
ATOM 728 N N . GLN A 1 88 ? -5.904 -6.717 25.219 1.00 52.00 88 GLN A N 1
ATOM 729 C CA . GLN A 1 88 ? -5.460 -6.769 23.814 1.00 52.00 88 GLN A CA 1
ATOM 730 C C . GLN A 1 88 ? -6.662 -6.805 22.866 1.00 52.00 88 GLN A C 1
ATOM 732 O O . GLN A 1 88 ? -7.245 -7.850 22.586 1.00 52.00 88 GLN A O 1
ATOM 737 N N . ARG A 1 89 ? -7.041 -5.635 22.349 1.00 68.88 89 ARG A N 1
ATOM 738 C CA . ARG A 1 89 ? -8.053 -5.521 21.287 1.00 68.88 89 ARG A CA 1
ATOM 739 C C . ARG A 1 89 ? -7.430 -5.939 19.952 1.00 68.88 89 ARG A C 1
ATOM 741 O O . ARG A 1 89 ? -6.285 -5.554 19.698 1.00 68.88 89 ARG A O 1
ATOM 748 N N . LYS A 1 90 ? -8.161 -6.639 19.069 1.00 74.38 90 LYS A N 1
ATOM 749 C CA . LYS A 1 90 ? -7.634 -7.056 17.747 1.00 74.38 90 LYS A CA 1
ATOM 750 C C . LYS A 1 90 ? -7.083 -5.872 16.957 1.00 74.38 90 LYS A C 1
ATOM 752 O O . LYS A 1 90 ? -6.022 -5.992 16.360 1.00 74.38 90 LYS A O 1
ATOM 757 N N . ARG A 1 91 ? -7.692 -4.686 17.091 1.00 76.69 91 ARG A N 1
ATOM 758 C CA . ARG A 1 91 ? -7.180 -3.424 16.522 1.00 76.69 91 ARG A CA 1
ATOM 759 C C . ARG A 1 91 ? -5.701 -3.149 16.839 1.00 76.69 91 ARG A C 1
ATOM 761 O O . ARG A 1 91 ? -4.985 -2.601 16.010 1.00 76.69 91 ARG A O 1
ATOM 768 N N . HIS A 1 92 ? -5.242 -3.499 18.043 1.00 80.00 92 HIS A N 1
ATOM 769 C CA . HIS A 1 92 ? -3.880 -3.233 18.503 1.00 80.00 92 HIS A CA 1
ATOM 770 C C . HIS A 1 92 ? -2.896 -4.206 17.849 1.00 80.00 92 HIS A C 1
ATOM 772 O O . HIS A 1 92 ? -1.848 -3.788 17.367 1.00 80.00 92 HIS A O 1
ATOM 778 N N . VAL A 1 93 ? -3.289 -5.479 17.747 1.00 82.88 93 VAL A N 1
ATOM 779 C CA . VAL A 1 93 ? -2.533 -6.514 17.030 1.00 82.88 93 VAL A CA 1
ATOM 780 C C . VAL A 1 93 ? -2.468 -6.191 15.536 1.00 82.88 93 VAL A C 1
ATOM 782 O O . VAL A 1 93 ? -1.388 -6.220 14.953 1.00 82.88 93 VAL A O 1
ATOM 785 N N . SER A 1 94 ? -3.586 -5.789 14.926 1.00 85.31 94 SER A N 1
ATOM 786 C CA . SER A 1 94 ? -3.643 -5.360 13.525 1.00 85.31 94 SER A CA 1
ATOM 787 C C . SER A 1 94 ? -2.766 -4.132 13.276 1.00 85.31 94 SER A C 1
ATOM 789 O O . SER A 1 94 ? -2.025 -4.097 12.298 1.00 85.31 94 SER A O 1
ATOM 791 N N . ALA A 1 95 ? -2.781 -3.142 14.175 1.00 87.38 95 ALA A N 1
ATOM 792 C CA . ALA A 1 95 ? -1.912 -1.971 14.074 1.00 87.38 95 ALA A CA 1
ATOM 793 C C . ALA A 1 95 ? -0.424 -2.333 14.200 1.00 87.38 95 ALA A C 1
ATOM 795 O O . ALA A 1 95 ? 0.394 -1.802 13.450 1.00 87.38 95 ALA A O 1
ATOM 796 N N . GLU A 1 96 ? -0.052 -3.246 15.102 1.00 87.12 96 GLU A N 1
ATOM 797 C CA . GLU A 1 96 ? 1.327 -3.736 15.211 1.00 87.12 96 GLU A CA 1
ATOM 798 C C . GLU A 1 96 ? 1.756 -4.521 13.967 1.00 87.12 96 GLU A C 1
ATOM 800 O O . GLU A 1 96 ? 2.834 -4.266 13.427 1.00 87.12 96 GLU A O 1
ATOM 805 N N . PHE A 1 97 ? 0.898 -5.407 13.460 1.00 88.25 97 PHE A N 1
ATOM 806 C CA . PHE A 1 97 ? 1.130 -6.162 12.230 1.00 88.25 97 PHE A CA 1
ATOM 807 C C . PHE A 1 97 ? 1.354 -5.236 11.028 1.00 88.25 97 PHE A C 1
ATOM 809 O O . PHE A 1 97 ? 2.369 -5.344 10.332 1.00 88.25 97 PHE A O 1
ATOM 816 N N . VAL A 1 98 ? 0.451 -4.271 10.826 1.00 90.75 98 VAL A N 1
ATOM 817 C CA . VAL A 1 98 ? 0.571 -3.265 9.764 1.00 90.75 98 VAL A CA 1
ATOM 818 C C . VAL A 1 98 ? 1.835 -2.439 9.960 1.00 90.75 98 VAL A C 1
ATOM 820 O O . VAL A 1 98 ? 2.558 -2.220 8.996 1.00 90.75 98 VAL A O 1
ATOM 823 N N . ALA A 1 99 ? 2.167 -2.028 11.188 1.00 90.19 99 ALA A N 1
ATOM 824 C CA . ALA A 1 99 ? 3.374 -1.251 11.455 1.00 90.19 99 ALA A CA 1
ATOM 825 C C . ALA A 1 99 ? 4.655 -2.006 11.075 1.00 90.19 99 ALA A C 1
ATOM 827 O O . ALA A 1 99 ? 5.553 -1.413 10.471 1.00 90.19 99 ALA A O 1
ATOM 828 N N . VAL A 1 100 ? 4.743 -3.298 11.407 1.00 88.94 100 VAL A N 1
ATOM 829 C CA . VAL A 1 100 ? 5.893 -4.147 11.065 1.00 88.94 100 VAL A CA 1
ATOM 830 C C . VAL A 1 100 ? 6.005 -4.307 9.553 1.00 88.94 100 VAL A C 1
ATOM 832 O O . VAL A 1 100 ? 7.048 -3.974 8.988 1.00 88.94 100 VAL A O 1
ATOM 835 N N . LEU A 1 101 ? 4.936 -4.751 8.885 1.00 87.44 101 LEU A N 1
ATOM 836 C CA . LEU A 1 101 ? 4.968 -4.993 7.442 1.00 87.44 101 LEU A CA 1
ATOM 837 C C . LEU A 1 101 ? 5.171 -3.709 6.642 1.00 87.44 101 LEU A C 1
ATOM 839 O O . LEU A 1 101 ? 6.025 -3.667 5.760 1.00 87.44 101 LEU A O 1
ATOM 843 N N . ALA A 1 102 ? 4.450 -2.638 6.970 1.00 88.69 102 ALA A N 1
ATOM 844 C CA . ALA A 1 102 ? 4.605 -1.346 6.315 1.00 88.69 102 ALA A CA 1
ATOM 845 C C . ALA A 1 102 ? 6.039 -0.826 6.455 1.00 88.69 102 ALA A C 1
ATOM 847 O O . ALA A 1 102 ? 6.626 -0.352 5.479 1.00 88.69 102 ALA A O 1
ATOM 848 N N . ARG A 1 103 ? 6.645 -0.946 7.646 1.00 85.69 103 ARG A N 1
ATOM 849 C CA . ARG A 1 103 ? 8.037 -0.534 7.868 1.00 85.69 103 ARG A CA 1
ATOM 850 C C . ARG A 1 103 ? 9.015 -1.396 7.082 1.00 85.69 103 ARG A C 1
ATOM 852 O O . ARG A 1 103 ? 9.973 -0.854 6.537 1.00 85.69 103 ARG A O 1
ATOM 859 N N . MET A 1 104 ? 8.788 -2.701 7.038 1.00 82.88 104 MET A N 1
ATOM 860 C CA . MET A 1 104 ? 9.627 -3.645 6.312 1.00 82.88 104 MET A CA 1
ATOM 861 C C . MET A 1 104 ? 9.591 -3.365 4.808 1.00 82.88 104 MET A C 1
ATOM 863 O O . MET A 1 104 ? 10.631 -3.152 4.196 1.00 82.88 104 MET A O 1
ATOM 867 N N . LEU A 1 105 ? 8.396 -3.238 4.235 1.00 81.94 105 LEU A N 1
ATOM 868 C CA . LEU A 1 105 ? 8.199 -2.981 2.811 1.00 81.94 105 LEU A CA 1
ATOM 869 C C . LEU A 1 105 ? 8.764 -1.616 2.396 1.00 81.94 105 LEU A C 1
ATOM 871 O O . LEU A 1 105 ? 9.498 -1.533 1.413 1.00 81.94 105 LEU A O 1
ATOM 875 N N . THR A 1 106 ? 8.505 -0.560 3.177 1.00 82.44 106 THR A N 1
ATOM 876 C CA . THR A 1 106 ? 9.009 0.794 2.873 1.00 82.44 106 THR A CA 1
ATOM 877 C C . THR A 1 106 ? 10.511 0.970 3.104 1.00 82.44 106 THR A C 1
ATOM 879 O O . THR A 1 106 ? 11.103 1.851 2.483 1.00 82.44 106 THR A O 1
ATOM 882 N N . ARG A 1 107 ? 11.163 0.158 3.959 1.00 75.75 107 ARG A 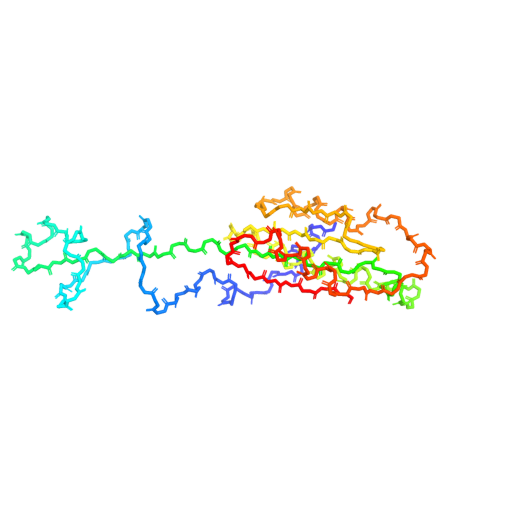N 1
ATOM 883 C CA . ARG A 1 107 ? 12.637 0.170 4.106 1.00 75.75 107 ARG A CA 1
ATOM 884 C C . ARG A 1 107 ? 13.350 -0.172 2.800 1.00 75.75 107 ARG A C 1
ATOM 886 O O . ARG A 1 107 ? 14.436 0.347 2.574 1.00 75.75 107 ARG A O 1
ATOM 893 N N . HIS A 1 108 ? 12.730 -0.994 1.961 1.00 67.31 108 HIS A N 1
ATOM 894 C CA . HIS A 1 108 ? 13.280 -1.439 0.683 1.00 67.31 108 HIS A CA 1
ATOM 895 C C . HIS A 1 108 ? 12.780 -0.609 -0.512 1.00 67.31 108 HIS A C 1
ATOM 897 O O . HIS A 1 108 ? 12.877 -1.056 -1.644 1.00 67.31 108 HIS A O 1
ATOM 903 N N . GLY A 1 109 ? 12.219 0.584 -0.276 1.00 71.31 109 GLY A N 1
ATOM 904 C CA . GLY A 1 109 ? 11.762 1.482 -1.344 1.00 71.31 109 GLY A CA 1
ATOM 905 C C . GLY A 1 109 ? 10.361 1.184 -1.889 1.00 71.31 109 GLY A C 1
ATOM 906 O O . GLY A 1 109 ? 9.843 1.971 -2.679 1.00 71.31 109 GLY A O 1
ATOM 907 N N . ASN A 1 110 ? 9.696 0.118 -1.427 1.00 79.56 110 ASN A N 1
ATOM 908 C CA . ASN A 1 110 ? 8.336 -0.181 -1.872 1.00 79.56 110 ASN A CA 1
ATOM 909 C C . ASN A 1 110 ? 7.346 0.879 -1.377 1.00 79.56 110 ASN A C 1
ATOM 911 O O . ASN A 1 110 ? 7.430 1.382 -0.249 1.00 79.56 110 ASN A O 1
ATOM 915 N N . ARG A 1 111 ? 6.355 1.179 -2.216 1.00 87.06 111 ARG A N 1
ATOM 916 C CA . ARG A 1 111 ? 5.218 2.022 -1.840 1.00 87.06 111 ARG A CA 1
ATOM 917 C C . ARG A 1 111 ? 4.175 1.201 -1.102 1.00 87.06 111 ARG A C 1
ATOM 919 O O . ARG A 1 111 ? 3.930 0.049 -1.453 1.00 87.06 111 ARG A O 1
ATOM 926 N N . ILE A 1 112 ? 3.518 1.823 -0.135 1.00 91.00 112 ILE A N 1
ATOM 927 C CA . ILE A 1 112 ? 2.384 1.231 0.569 1.00 91.00 112 ILE A CA 1
ATOM 928 C C . ILE A 1 112 ? 1.154 2.112 0.384 1.00 91.00 112 ILE A C 1
ATOM 930 O O . ILE A 1 112 ? 1.280 3.330 0.413 1.00 91.00 112 ILE A O 1
ATOM 934 N N . GLY A 1 113 ? -0.008 1.508 0.167 1.00 92.50 113 GLY A N 1
ATOM 935 C CA . GLY A 1 113 ? -1.318 2.157 0.194 1.00 92.50 113 GLY A CA 1
ATOM 936 C C . GLY A 1 113 ? -2.231 1.458 1.195 1.00 92.50 113 GLY A C 1
ATOM 937 O O . GLY A 1 113 ? -1.913 0.367 1.677 1.00 92.50 113 GLY A O 1
ATOM 938 N N . ALA A 1 114 ? -3.366 2.068 1.515 1.00 93.75 114 ALA A N 1
ATOM 939 C CA . ALA A 1 114 ? -4.337 1.466 2.416 1.00 93.75 114 ALA A CA 1
ATOM 940 C C . ALA A 1 114 ? -5.778 1.851 2.078 1.00 93.75 114 ALA A C 1
ATOM 942 O O . ALA A 1 114 ? -6.048 2.956 1.613 1.00 93.75 114 ALA A O 1
ATOM 943 N N . LEU A 1 115 ? -6.696 0.933 2.356 1.00 91.75 115 LEU A N 1
ATOM 944 C CA . LEU A 1 115 ? -8.137 1.143 2.385 1.00 91.75 115 LEU A CA 1
ATOM 945 C C . LEU A 1 115 ? -8.620 0.764 3.780 1.00 91.75 115 LEU A C 1
ATOM 947 O O . LEU A 1 115 ? -8.383 -0.361 4.215 1.00 91.75 115 LEU A O 1
ATOM 951 N N . LEU A 1 116 ? -9.267 1.693 4.477 1.00 88.94 116 LEU A N 1
ATOM 952 C CA . LEU A 1 116 ? -9.830 1.446 5.799 1.00 88.94 116 LEU A CA 1
ATOM 953 C C . LEU A 1 116 ? -11.345 1.262 5.670 1.00 88.94 116 LEU A C 1
ATOM 955 O O . LEU A 1 116 ? -12.023 2.029 4.985 1.00 88.94 116 LEU A O 1
ATOM 959 N N . TYR A 1 117 ? -11.861 0.216 6.313 1.00 85.19 117 TYR A N 1
ATOM 960 C CA . TYR A 1 117 ? -13.267 -0.176 6.299 1.00 85.19 117 TYR A CA 1
ATOM 961 C C . TYR A 1 117 ? -13.845 -0.130 7.713 1.00 85.19 117 TYR A C 1
ATOM 963 O O . TYR A 1 117 ? -13.171 -0.519 8.663 1.00 85.19 117 TYR A O 1
ATOM 971 N N . GLY A 1 118 ? -15.055 0.403 7.880 1.00 79.50 118 GLY A N 1
ATOM 972 C CA . GLY A 1 118 ? -15.771 0.461 9.167 1.00 79.50 118 GLY A CA 1
ATOM 973 C C . GLY A 1 118 ? -17.227 0.043 9.005 1.00 79.50 118 GLY A C 1
ATOM 974 O O . GLY A 1 118 ? -17.542 -1.134 9.115 1.00 79.50 118 GLY A O 1
ATOM 975 N N . SER A 1 119 ? -18.104 1.001 8.697 1.00 73.69 119 SER A N 1
ATOM 976 C CA . SER A 1 119 ? -19.464 0.766 8.168 1.00 73.69 119 SER A CA 1
ATOM 977 C C . SER A 1 119 ? -19.528 0.877 6.630 1.00 73.69 119 SER A C 1
ATOM 979 O O . SER A 1 119 ? -20.591 0.815 6.019 1.00 73.69 119 SER A O 1
ATOM 981 N N . GLY A 1 120 ? -18.362 1.057 6.011 1.00 76.19 120 GLY A N 1
ATOM 982 C CA . GLY A 1 120 ? -18.103 1.282 4.594 1.00 76.19 120 GLY A CA 1
ATOM 983 C C . GLY A 1 120 ? -16.625 1.645 4.409 1.00 76.19 120 GLY A C 1
ATOM 984 O O . GLY A 1 120 ? -15.891 1.777 5.397 1.00 76.19 120 GLY A O 1
ATOM 985 N N . VAL A 1 121 ? -16.177 1.812 3.161 1.00 76.94 121 VAL A N 1
ATOM 986 C CA . VAL A 1 121 ? -14.837 2.356 2.877 1.00 76.94 121 VAL A CA 1
ATOM 987 C C . VAL A 1 121 ? -14.863 3.859 3.125 1.00 76.94 121 VAL A C 1
ATOM 989 O O . VAL A 1 121 ? -15.515 4.589 2.383 1.00 76.94 121 VAL A O 1
ATOM 992 N N . ASP A 1 122 ? -14.163 4.318 4.156 1.00 79.31 122 ASP A N 1
ATOM 993 C CA . ASP A 1 122 ? -14.179 5.727 4.567 1.00 79.31 122 ASP A CA 1
ATOM 994 C C . ASP A 1 122 ? -12.857 6.449 4.297 1.00 79.31 122 ASP A C 1
ATOM 996 O O . ASP A 1 122 ? -12.848 7.656 4.066 1.00 79.31 122 ASP A O 1
ATOM 1000 N N . THR A 1 123 ? -11.741 5.718 4.279 1.00 87.19 123 THR A N 1
ATOM 1001 C CA . THR A 1 123 ? -10.414 6.295 4.061 1.00 87.19 123 THR A CA 1
ATOM 1002 C C . THR A 1 123 ? -9.650 5.512 3.006 1.00 87.19 123 THR A C 1
ATOM 1004 O O . THR A 1 123 ? -9.451 4.301 3.122 1.00 87.19 123 THR A O 1
ATOM 1007 N N . VAL A 1 124 ? -9.158 6.234 1.998 1.00 91.38 124 VAL A N 1
ATOM 1008 C CA . VAL A 1 124 ? -8.274 5.704 0.958 1.00 91.38 124 VAL A CA 1
ATOM 1009 C C . VAL A 1 124 ? -6.953 6.456 0.999 1.00 91.38 124 VAL A C 1
ATOM 1011 O O . VAL A 1 124 ? -6.890 7.661 0.761 1.00 91.38 124 VAL A O 1
ATOM 1014 N N . MET A 1 125 ? -5.880 5.726 1.273 1.00 92.81 125 MET A N 1
ATOM 1015 C CA . MET A 1 125 ? -4.513 6.226 1.249 1.00 92.81 125 MET A CA 1
ATOM 1016 C C . MET A 1 125 ? -3.823 5.693 -0.010 1.00 92.81 125 MET A C 1
ATOM 1018 O O . MET A 1 125 ? -3.590 4.485 -0.109 1.00 92.81 125 MET A O 1
ATOM 1022 N N . PRO A 1 126 ? -3.505 6.549 -0.998 1.00 90.94 126 PRO A N 1
ATOM 1023 C CA . PRO A 1 126 ? -2.861 6.099 -2.225 1.00 90.94 126 PRO A CA 1
ATOM 1024 C C . PRO A 1 126 ? -1.448 5.596 -1.938 1.00 90.94 126 PRO A C 1
ATOM 1026 O O . PRO A 1 126 ? -0.787 6.088 -1.026 1.00 90.94 126 PRO A O 1
ATOM 1029 N N . ALA A 1 127 ? -0.969 4.664 -2.764 1.00 89.12 127 ALA A N 1
ATOM 1030 C CA . ALA A 1 127 ? 0.340 4.059 -2.574 1.00 89.12 127 ALA A CA 1
ATOM 1031 C C . ALA A 1 127 ? 1.473 5.102 -2.606 1.00 89.12 127 ALA A C 1
ATOM 1033 O O . ALA A 1 127 ? 1.793 5.642 -3.667 1.00 89.12 127 ALA A O 1
ATOM 1034 N N . ARG A 1 128 ? 2.106 5.365 -1.458 1.00 88.00 128 ARG A N 1
ATOM 1035 C CA . ARG A 1 128 ? 3.260 6.266 -1.322 1.00 88.00 128 ARG A CA 1
ATOM 1036 C C . ARG A 1 128 ? 4.369 5.611 -0.501 1.00 88.00 128 ARG A C 1
ATOM 1038 O O . ARG A 1 128 ? 4.154 4.652 0.235 1.00 88.00 128 ARG A O 1
ATOM 1045 N N . GLY A 1 129 ? 5.589 6.101 -0.681 1.00 85.38 129 GLY A N 1
ATOM 1046 C CA . GLY A 1 129 ? 6.749 5.670 0.093 1.00 85.38 129 GLY A CA 1
ATOM 1047 C C . GLY A 1 129 ? 7.011 6.580 1.292 1.00 85.38 129 GLY A C 1
ATOM 1048 O O . GLY A 1 129 ? 6.429 7.656 1.430 1.00 85.38 129 GLY A O 1
ATOM 1049 N N . GLY A 1 130 ? 7.960 6.168 2.128 1.00 83.50 130 GLY A N 1
ATOM 1050 C CA . GLY A 1 130 ? 8.533 7.023 3.162 1.00 83.50 130 GLY A CA 1
ATOM 1051 C C . GLY A 1 130 ? 7.900 6.888 4.547 1.00 83.50 130 GLY A C 1
ATOM 1052 O O . GLY A 1 130 ? 6.759 6.474 4.740 1.00 83.50 130 GLY A O 1
ATOM 1053 N N . ARG A 1 131 ? 8.691 7.267 5.554 1.00 85.12 131 ARG A N 1
ATOM 1054 C CA . ARG A 1 131 ? 8.363 7.090 6.976 1.00 85.12 131 ARG A CA 1
ATOM 1055 C C . ARG A 1 131 ? 7.112 7.853 7.415 1.00 85.12 131 ARG A C 1
ATOM 1057 O O . ARG A 1 131 ? 6.368 7.346 8.248 1.00 85.12 131 ARG A O 1
ATOM 1064 N N . MET A 1 132 ? 6.897 9.057 6.885 1.00 88.88 132 MET A N 1
ATOM 1065 C CA . MET A 1 132 ? 5.731 9.872 7.243 1.00 88.88 132 MET A CA 1
ATOM 1066 C C . MET A 1 132 ? 4.426 9.221 6.795 1.00 88.88 132 MET A C 1
ATOM 1068 O O . MET A 1 132 ? 3.461 9.245 7.547 1.00 88.88 132 MET A O 1
ATOM 1072 N N . HIS A 1 133 ? 4.423 8.559 5.638 1.00 91.44 133 HIS A N 1
ATOM 1073 C CA . HIS A 1 133 ? 3.234 7.875 5.144 1.00 91.44 133 HIS A CA 1
ATOM 1074 C C . HIS A 1 133 ? 2.870 6.648 5.996 1.00 91.44 133 HIS A C 1
ATOM 1076 O O . HIS A 1 133 ? 1.704 6.419 6.300 1.00 91.44 133 HIS A O 1
ATOM 1082 N N . VAL A 1 134 ? 3.876 5.905 6.477 1.00 90.19 134 VAL A N 1
ATOM 1083 C CA . VAL A 1 134 ? 3.663 4.824 7.458 1.00 90.19 134 VAL A CA 1
ATOM 1084 C C . VAL A 1 134 ? 3.060 5.374 8.755 1.00 90.19 134 VAL A C 1
ATOM 1086 O O . VAL A 1 134 ? 2.158 4.770 9.325 1.00 90.19 134 VAL A O 1
ATOM 1089 N N . 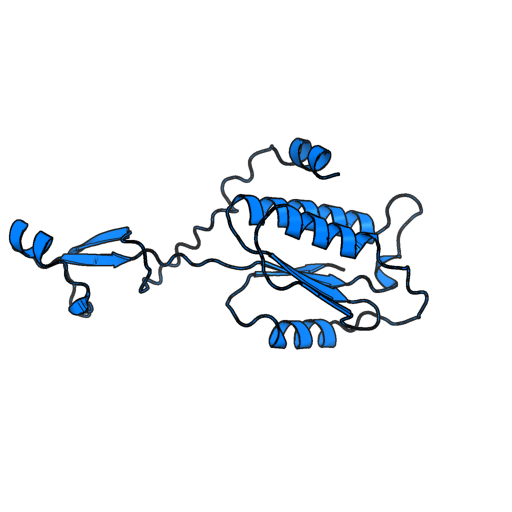LEU A 1 135 ? 3.551 6.519 9.238 1.00 90.75 135 LEU A N 1
ATOM 1090 C CA . LEU A 1 135 ? 3.028 7.155 10.450 1.00 90.75 135 LEU A CA 1
ATOM 1091 C C . LEU A 1 135 ? 1.587 7.637 10.283 1.00 90.75 135 LEU A C 1
ATOM 1093 O O . LEU A 1 135 ? 0.786 7.437 11.188 1.00 90.75 135 LEU A O 1
ATOM 1097 N N . GLU A 1 136 ? 1.268 8.236 9.138 1.00 92.00 136 GLU A N 1
ATOM 1098 C CA . GLU A 1 136 ? -0.083 8.660 8.770 1.00 92.00 136 GLU A CA 1
ATOM 1099 C C . GLU A 1 136 ? -1.050 7.467 8.760 1.00 92.00 136 GLU A C 1
ATOM 1101 O O . GLU A 1 136 ? -2.117 7.539 9.364 1.00 92.00 136 GLU A O 1
ATOM 1106 N N . LEU A 1 137 ? -0.641 6.333 8.178 1.00 91.62 137 LEU A N 1
ATOM 1107 C CA . LEU A 1 137 ? -1.438 5.104 8.169 1.00 91.62 137 LEU A CA 1
ATOM 1108 C C . LEU A 1 137 ? -1.737 4.620 9.592 1.00 91.62 137 LEU A C 1
ATOM 1110 O O . LEU A 1 137 ? -2.888 4.376 9.948 1.00 91.62 137 LEU A O 1
ATOM 1114 N N . LEU A 1 138 ? -0.703 4.525 10.429 1.00 90.31 138 LEU A N 1
ATOM 1115 C CA . LEU A 1 138 ? -0.855 4.084 11.817 1.00 90.31 138 LEU A CA 1
ATOM 1116 C C . LEU A 1 138 ? -1.666 5.067 12.663 1.00 90.31 138 LEU A C 1
ATOM 1118 O O . LEU A 1 138 ? -2.335 4.645 13.606 1.00 90.31 138 LEU A O 1
ATOM 1122 N N . HIS A 1 139 ? -1.595 6.361 12.355 1.00 89.8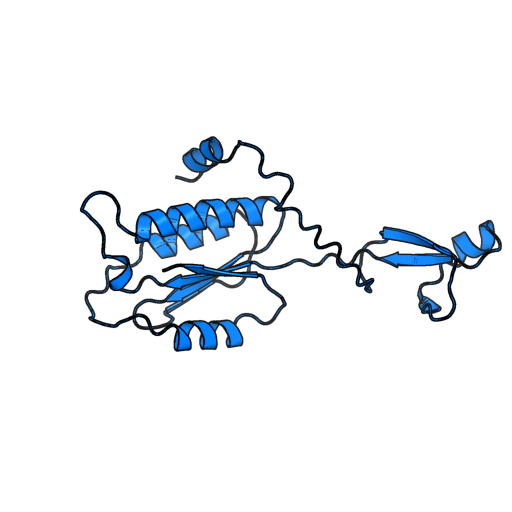1 139 HIS A N 1
ATOM 1123 C CA . HIS A 1 139 ? -2.417 7.378 12.994 1.00 89.81 139 HIS A CA 1
ATOM 1124 C C . HIS A 1 139 ? -3.888 7.201 12.612 1.00 89.81 139 HIS A C 1
ATOM 1126 O O . HIS A 1 139 ? -4.720 7.081 13.504 1.00 89.81 139 HIS A O 1
ATOM 1132 N N . ASN A 1 140 ? -4.198 7.059 11.319 1.00 88.88 140 ASN A N 1
ATOM 1133 C CA . ASN A 1 140 ? -5.565 6.845 10.833 1.00 88.88 140 ASN A CA 1
ATOM 1134 C C . ASN A 1 140 ? -6.204 5.570 11.408 1.00 88.88 140 ASN A C 1
ATOM 1136 O O . ASN A 1 140 ? -7.391 5.565 11.716 1.00 88.88 140 ASN A O 1
ATOM 1140 N N . MET A 1 141 ? -5.419 4.509 11.628 1.00 86.00 141 MET A N 1
ATOM 1141 C CA . MET A 1 141 ? -5.900 3.295 12.301 1.00 86.00 141 MET A CA 1
ATOM 1142 C C . MET A 1 141 ? -6.228 3.506 13.789 1.00 86.00 141 MET A C 1
ATOM 1144 O O . MET A 1 141 ? -7.162 2.895 14.300 1.00 86.00 141 MET A O 1
ATOM 1148 N N . GLN A 1 142 ? -5.447 4.321 14.506 1.00 83.06 142 GLN A N 1
ATOM 1149 C CA . GLN A 1 142 ? -5.565 4.489 15.964 1.00 83.06 142 GLN A CA 1
ATOM 1150 C C . GLN A 1 142 ? -6.522 5.607 16.378 1.00 83.06 142 GLN A C 1
ATOM 1152 O O . GLN A 1 142 ? -7.171 5.502 17.416 1.00 83.06 142 GLN A O 1
ATOM 1157 N N . SER A 1 143 ? -6.587 6.678 15.591 1.00 81.94 143 SER A N 1
ATOM 1158 C CA . SER A 1 143 ? -7.407 7.863 15.857 1.00 81.94 143 SER A CA 1
ATOM 1159 C C . SER A 1 143 ? -8.858 7.701 15.419 1.00 81.94 143 SER A C 1
ATOM 1161 O O . SER A 1 143 ? -9.656 8.623 15.585 1.00 81.94 143 SER A O 1
ATOM 1163 N N . ARG A 1 144 ? -9.214 6.538 14.870 1.00 75.19 144 ARG A N 1
ATOM 1164 C CA . ARG A 1 144 ? -10.568 6.265 14.413 1.00 75.19 144 ARG A CA 1
ATOM 1165 C C . ARG A 1 144 ? -11.516 6.115 15.609 1.00 75.19 144 ARG A C 1
ATOM 1167 O O . ARG A 1 144 ? -11.206 5.357 16.535 1.00 75.19 144 ARG A O 1
ATOM 1174 N N . PRO A 1 145 ? -12.658 6.824 15.617 1.00 68.50 145 PRO A N 1
ATOM 1175 C CA . PRO A 1 145 ? -13.659 6.649 16.655 1.00 68.50 145 PRO A CA 1
ATOM 1176 C C . PRO A 1 145 ? -14.210 5.222 16.613 1.00 68.50 145 PRO A C 1
ATOM 1178 O O . PRO A 1 145 ? -14.362 4.625 15.548 1.00 68.50 145 PRO A O 1
ATOM 1181 N N . LEU A 1 146 ? -14.497 4.678 17.794 1.00 64.12 146 LEU A N 1
ATOM 1182 C CA . LEU A 1 146 ? -15.175 3.394 17.933 1.00 64.12 146 LEU A CA 1
ATOM 1183 C C . LEU A 1 146 ? -16.612 3.579 17.442 1.00 64.12 146 LEU A C 1
ATOM 1185 O O . LEU A 1 146 ? -17.434 4.161 18.152 1.00 64.12 146 LEU A O 1
ATOM 1189 N N . ASN A 1 147 ? -16.907 3.136 16.221 1.00 59.97 147 ASN A N 1
ATOM 1190 C CA . ASN A 1 147 ? -18.278 3.144 15.730 1.00 59.97 147 ASN A CA 1
ATOM 1191 C C . ASN A 1 147 ? -19.080 2.096 16.507 1.00 59.97 147 ASN A C 1
ATOM 1193 O O . ASN A 1 147 ? -18.767 0.912 16.482 1.00 59.97 147 ASN A O 1
ATOM 1197 N N . GLN A 1 148 ? -20.125 2.549 17.201 1.00 53.38 148 GLN A N 1
ATOM 1198 C CA . GLN A 1 148 ? -21.089 1.682 17.889 1.00 53.38 148 GLN A CA 1
ATOM 1199 C C . GLN A 1 148 ? -22.160 1.123 16.940 1.00 53.38 148 GLN A C 1
ATOM 1201 O O . GLN A 1 148 ? -23.012 0.341 17.362 1.00 53.38 148 GLN A O 1
ATOM 1206 N N . GLU A 1 149 ? -22.150 1.528 15.667 1.00 55.59 149 GLU A N 1
ATOM 1207 C CA . GLU A 1 149 ? -23.131 1.057 14.697 1.00 55.59 149 GLU A CA 1
ATOM 1208 C C . GLU A 1 149 ? -22.939 -0.428 14.412 1.00 55.59 149 GLU A C 1
ATOM 1210 O O . GLU A 1 149 ? -21.867 -0.876 14.020 1.00 55.59 149 GLU A O 1
ATOM 1215 N N . SER A 1 150 ? -24.007 -1.192 14.621 1.00 50.78 150 SER A N 1
ATOM 1216 C CA . SER A 1 150 ? -24.050 -2.643 14.465 1.00 50.78 150 SER A CA 1
ATOM 1217 C C . SER A 1 150 ? -24.074 -3.026 12.981 1.00 50.78 150 SER A C 1
ATOM 1219 O O . SER A 1 150 ? -25.106 -3.415 12.444 1.00 50.78 150 SER A O 1
ATOM 1221 N N . GLY A 1 151 ? -22.940 -2.878 12.302 1.00 58.25 151 GLY A N 1
ATOM 1222 C CA . GLY A 1 151 ? -22.723 -3.354 10.938 1.00 58.25 151 GLY A CA 1
ATOM 1223 C C . GLY A 1 151 ? -21.641 -4.428 10.919 1.00 58.25 151 GLY A C 1
ATOM 1224 O O . GLY A 1 151 ? -20.556 -4.224 11.461 1.00 58.25 151 GLY A O 1
ATOM 1225 N N . GLY A 1 152 ? -21.929 -5.585 10.322 1.00 64.94 152 GLY A N 1
ATOM 1226 C CA . GLY A 1 152 ? -20.900 -6.586 10.032 1.00 64.94 152 GLY A CA 1
ATOM 1227 C C . GLY A 1 152 ? -19.973 -6.128 8.901 1.00 64.94 152 GLY A C 1
ATOM 1228 O O . GLY A 1 152 ? -20.330 -5.255 8.110 1.00 64.94 152 GLY A O 1
ATOM 1229 N N . THR A 1 153 ? -18.793 -6.736 8.797 1.00 70.88 153 THR A N 1
ATOM 1230 C CA . THR A 1 153 ? -17.862 -6.484 7.691 1.00 70.88 153 THR A CA 1
ATOM 1231 C C . THR A 1 153 ? -18.469 -6.911 6.357 1.00 70.88 153 THR A C 1
ATOM 1233 O O . THR A 1 153 ? -18.717 -8.100 6.147 1.00 70.88 153 THR A O 1
ATOM 1236 N N . ARG A 1 154 ? -18.639 -5.977 5.412 1.00 80.00 154 ARG A N 1
ATOM 1237 C CA . ARG A 1 154 ? -18.947 -6.309 4.011 1.00 80.00 154 ARG A CA 1
ATOM 1238 C C . ARG A 1 154 ? -17.664 -6.322 3.190 1.00 80.00 154 ARG A C 1
ATOM 1240 O O . ARG A 1 154 ? -17.237 -5.317 2.621 1.00 80.00 154 ARG A O 1
ATOM 1247 N N . LEU A 1 155 ? -17.001 -7.478 3.198 1.00 78.94 155 LEU A N 1
ATOM 1248 C CA . LEU A 1 155 ? -15.723 -7.685 2.510 1.00 78.94 155 LEU A CA 1
ATOM 1249 C C . LEU A 1 155 ? -15.844 -7.473 0.993 1.00 78.94 155 LEU A C 1
ATOM 1251 O O . LEU A 1 155 ? -14.900 -7.009 0.357 1.00 78.94 155 LEU A O 1
ATOM 1255 N N . ASP A 1 156 ? -17.004 -7.779 0.419 1.00 84.31 156 ASP A N 1
ATOM 1256 C CA . ASP A 1 156 ? -17.319 -7.534 -0.983 1.00 84.31 156 ASP A CA 1
ATOM 1257 C C . ASP A 1 156 ? -17.164 -6.052 -1.346 1.00 84.31 156 ASP A C 1
ATOM 1259 O O . ASP A 1 156 ? -16.501 -5.742 -2.334 1.00 84.31 156 ASP A O 1
ATOM 1263 N N . GLU A 1 157 ? -17.670 -5.128 -0.528 1.00 84.19 157 GLU A N 1
ATOM 1264 C CA . GLU A 1 157 ? -17.538 -3.687 -0.774 1.00 84.19 157 GLU A CA 1
ATOM 1265 C C . GLU A 1 157 ? -16.082 -3.220 -0.704 1.00 84.19 157 GLU A C 1
ATOM 1267 O O . GLU A 1 157 ? -15.627 -2.431 -1.538 1.00 84.19 157 GLU A O 1
ATOM 1272 N N . LEU A 1 158 ? -15.333 -3.737 0.274 1.00 84.25 158 LEU A N 1
ATOM 1273 C CA . LEU A 1 158 ? -13.914 -3.434 0.443 1.00 84.25 158 LEU A CA 1
ATOM 1274 C C . LEU A 1 158 ? -13.097 -3.905 -0.767 1.00 84.25 158 LEU A C 1
ATOM 1276 O O . LEU A 1 158 ? -12.267 -3.154 -1.283 1.00 84.25 158 LEU A O 1
ATOM 1280 N N . LEU A 1 159 ? -13.360 -5.118 -1.260 1.00 86.38 159 LEU A N 1
ATOM 1281 C CA . LEU A 1 159 ? -12.688 -5.669 -2.436 1.00 86.38 159 LEU A CA 1
ATOM 1282 C C . LEU A 1 159 ? -13.067 -4.921 -3.722 1.00 86.38 159 LEU A C 1
ATOM 1284 O O . LEU A 1 159 ? -12.180 -4.611 -4.518 1.00 86.38 159 LEU A O 1
ATOM 1288 N N . HIS A 1 160 ? -14.339 -4.559 -3.914 1.00 88.44 160 HIS A N 1
ATOM 1289 C CA . HIS A 1 160 ? -14.763 -3.763 -5.074 1.00 88.44 160 HIS A CA 1
ATOM 1290 C C . HIS A 1 160 ? -14.108 -2.376 -5.084 1.00 88.44 160 HIS A C 1
ATOM 1292 O O . HIS A 1 160 ? -13.605 -1.928 -6.118 1.00 88.44 160 HIS A O 1
ATOM 1298 N N . SER A 1 161 ? -14.043 -1.709 -3.929 1.00 86.50 161 SER A N 1
ATOM 1299 C CA . SER A 1 161 ? -13.351 -0.423 -3.801 1.00 86.50 161 SER A CA 1
ATOM 1300 C C . SER A 1 161 ? -11.845 -0.553 -4.061 1.00 86.50 161 SER A C 1
ATOM 1302 O O . SER A 1 161 ? -11.244 0.274 -4.760 1.00 86.50 161 SER A O 1
ATOM 1304 N N . ALA A 1 162 ? -11.232 -1.643 -3.587 1.00 86.25 162 ALA A N 1
ATOM 1305 C CA . ALA A 1 162 ? -9.838 -1.956 -3.872 1.00 86.25 162 ALA A CA 1
ATOM 1306 C C . ALA A 1 162 ? -9.596 -2.157 -5.375 1.00 86.25 162 ALA A C 1
ATOM 1308 O O . ALA A 1 162 ? -8.645 -1.594 -5.908 1.00 86.25 162 ALA A O 1
ATOM 1309 N N . MET A 1 163 ? -10.475 -2.862 -6.093 1.00 86.12 163 MET A N 1
ATOM 1310 C CA . MET A 1 163 ? -10.366 -3.025 -7.550 1.00 86.12 163 MET A CA 1
ATOM 1311 C C . MET A 1 163 ? -10.443 -1.691 -8.312 1.00 86.12 163 MET A C 1
ATOM 1313 O O . MET A 1 163 ? -9.742 -1.509 -9.307 1.00 86.12 163 MET A O 1
ATOM 1317 N N . GLY A 1 164 ? -11.258 -0.738 -7.849 1.00 86.00 164 GLY A N 1
ATOM 1318 C CA . GLY A 1 164 ? -11.352 0.597 -8.456 1.00 86.00 164 GLY A CA 1
ATOM 1319 C C . GLY A 1 164 ? -10.144 1.500 -8.169 1.00 86.00 164 GLY A C 1
ATOM 1320 O O . GLY A 1 164 ? -9.795 2.366 -8.982 1.00 86.00 164 GLY A O 1
ATOM 1321 N N . THR A 1 165 ? -9.489 1.283 -7.029 1.00 87.44 165 THR A N 1
ATOM 1322 C CA . THR A 1 165 ? -8.387 2.119 -6.528 1.00 87.44 165 THR A CA 1
ATOM 1323 C C . THR A 1 165 ? -7.015 1.591 -6.961 1.00 87.44 165 THR A C 1
ATOM 1325 O O . THR A 1 165 ? -6.137 2.358 -7.365 1.00 87.44 165 THR A O 1
ATOM 1328 N N . ILE A 1 166 ? -6.815 0.274 -6.915 1.00 85.56 166 ILE A N 1
ATOM 1329 C CA . ILE A 1 166 ? -5.544 -0.392 -7.207 1.00 85.56 166 ILE A CA 1
ATOM 1330 C C . ILE A 1 166 ? -5.412 -0.570 -8.723 1.00 85.56 166 ILE A C 1
ATOM 1332 O O . ILE A 1 166 ? -5.847 -1.556 -9.307 1.00 85.56 166 ILE A O 1
ATOM 1336 N N . ARG A 1 167 ? -4.790 0.411 -9.386 1.00 78.12 167 ARG A N 1
ATOM 1337 C CA . ARG A 1 167 ? -4.643 0.444 -10.857 1.00 78.12 167 ARG A CA 1
ATOM 1338 C C . ARG A 1 167 ? -3.412 -0.286 -11.402 1.00 78.12 167 ARG A C 1
ATOM 1340 O O . ARG A 1 167 ? -3.270 -0.415 -12.614 1.00 78.12 167 ARG A O 1
ATOM 1347 N N . ARG A 1 168 ? -2.491 -0.711 -10.536 1.00 73.94 168 ARG A N 1
ATOM 1348 C CA . ARG A 1 168 ? -1.218 -1.352 -10.910 1.00 73.94 168 ARG A CA 1
ATOM 1349 C C . ARG A 1 168 ? -1.061 -2.676 -10.173 1.00 73.94 168 ARG A C 1
ATOM 1351 O O . ARG A 1 168 ? -1.600 -2.835 -9.078 1.00 73.94 168 ARG A O 1
ATOM 1358 N N . ARG A 1 169 ? -0.280 -3.601 -10.744 1.00 71.88 169 ARG A N 1
ATOM 1359 C CA . ARG A 1 169 ? 0.059 -4.878 -10.097 1.00 71.88 169 ARG A CA 1
ATOM 1360 C C . ARG A 1 169 ? 0.630 -4.612 -8.701 1.00 71.88 169 ARG A C 1
ATOM 1362 O O . ARG A 1 169 ? 1.598 -3.871 -8.563 1.00 71.88 169 ARG A O 1
ATOM 1369 N N . SER A 1 170 ? -0.013 -5.191 -7.695 1.00 81.50 170 SER A N 1
ATOM 1370 C CA . SER A 1 170 ? 0.247 -4.905 -6.286 1.00 81.50 170 SER A CA 1
ATOM 1371 C C . SER A 1 170 ? 0.058 -6.157 -5.436 1.00 81.50 170 SER A C 1
ATOM 1373 O O . SER A 1 170 ? -0.728 -7.033 -5.796 1.00 81.50 170 SER A O 1
ATOM 1375 N N . THR A 1 171 ? 0.737 -6.214 -4.293 1.00 84.12 171 THR A N 1
ATOM 1376 C CA . THR A 1 171 ? 0.464 -7.208 -3.245 1.00 84.12 171 THR A CA 1
ATOM 1377 C C . THR A 1 171 ? -0.611 -6.656 -2.320 1.00 84.12 171 THR A C 1
ATOM 1379 O O . THR A 1 171 ? -0.494 -5.524 -1.861 1.00 84.12 171 THR A O 1
ATOM 1382 N N . VAL A 1 172 ? -1.654 -7.433 -2.038 1.00 86.69 172 VAL A N 1
ATOM 1383 C CA . VAL A 1 172 ? -2.790 -6.996 -1.217 1.00 86.69 172 VAL A CA 1
ATOM 1384 C C . VAL A 1 172 ? -2.825 -7.804 0.079 1.00 86.69 172 VAL A C 1
ATOM 1386 O O . VAL A 1 172 ? -2.860 -9.030 0.041 1.00 86.69 172 VAL A O 1
ATOM 1389 N N . PHE A 1 173 ? -2.817 -7.115 1.218 1.00 88.31 173 PHE A N 1
ATOM 1390 C CA . PH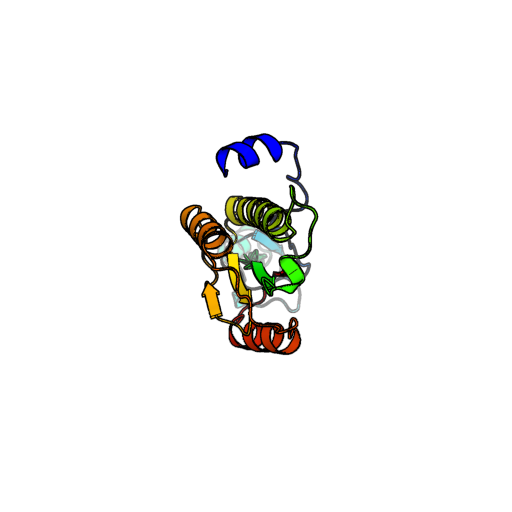E A 1 173 ? -2.950 -7.685 2.556 1.00 88.31 173 PHE A CA 1
ATOM 1391 C C . PHE A 1 173 ? -4.327 -7.333 3.109 1.00 88.31 173 PHE A C 1
ATOM 1393 O O . PHE A 1 173 ? -4.624 -6.155 3.289 1.00 88.31 173 PHE A O 1
ATOM 1400 N N . VAL A 1 174 ? -5.154 -8.337 3.389 1.00 87.50 174 VAL A N 1
ATOM 1401 C CA . VAL A 1 174 ? -6.451 -8.156 4.056 1.00 87.50 174 VAL A CA 1
ATOM 1402 C C . VAL A 1 174 ? -6.267 -8.443 5.544 1.00 87.50 174 VAL A C 1
ATOM 1404 O O . VAL A 1 174 ? -5.726 -9.489 5.898 1.00 87.50 174 VAL A O 1
ATOM 1407 N N . VAL A 1 175 ? -6.671 -7.508 6.404 1.00 85.00 175 VAL A N 1
ATOM 1408 C CA . VAL A 1 175 ? -6.498 -7.583 7.864 1.00 85.00 175 VAL A CA 1
ATOM 1409 C C . VAL A 1 175 ? -7.840 -7.287 8.537 1.00 85.00 175 VAL A C 1
ATOM 1411 O O . VAL A 1 175 ? -8.393 -6.220 8.284 1.00 85.00 175 VAL A O 1
ATOM 1414 N N . SER A 1 176 ? -8.333 -8.199 9.384 1.00 79.62 176 SER A N 1
ATOM 1415 C CA . SER A 1 176 ? -9.570 -8.079 10.187 1.00 79.62 176 SER A CA 1
ATOM 1416 C C . SER A 1 176 ? -9.381 -8.628 11.595 1.00 79.62 176 SER A C 1
ATOM 1418 O O . SER A 1 176 ? -8.739 -9.700 11.686 1.00 79.62 176 SER A O 1
#